Protein AF-A0A1H4AJP0-F1 (afdb_monomer_lite)

InterPro domains:
  IPR001387 Cro/C1-type, helix-turn-helix domain [PF13443] (4-58)
  IPR001387 Cro/C1-type, helix-turn-helix domain [cd00093] (10-58)
  IPR010982 Lambda repressor-like, DNA-binding domain superfamily [G3DSA:1.10.260.40] (1-59)
  IPR010982 Lambda repressor-like, DNA-binding domain superfamily [SSF47413] (2-60)

Secondary structure (DSSP, 8-state):
--HHHHHHHHTT--HHHHHHHHT--HHHHHHHHH-TTS---HHHHHHHHHHTTS-HHHHHHHHSTT--PPP-TT---------------

pLDDT: mean 86.92, std 17.56, range [44.81, 98.06]

Organism: NCBI:txid551991

Foldseek 3Di:
DDLVLVVCVVVVHDLVQLCVQLVHDSVVSVCNNPPPPDDDDLVSQCSSCVSVPHHSVVVVCVSCVPDDDDPDPPDDDDDDDDDDDDDDD

Sequence (89 aa):
MTRLGEYLYSKSINQSEIARKTGYSRARINQLCNNEKTRLEAKELYKIFLAIGVNPGEEFNKLYFDVKLSPDTSKKSDSTKNTEGESLA

Structure (mmCIF, N/CA/C/O backbone):
data_AF-A0A1H4AJP0-F1
#
_entry.id   AF-A0A1H4AJP0-F1
#
loop_
_atom_site.group_PDB
_atom_site.id
_atom_site.type_symbol
_atom_site.label_atom_id
_atom_site.label_alt_id
_atom_site.label_comp_id
_atom_site.label_asym_id
_atom_site.label_entity_id
_atom_site.label_seq_id
_atom_site.pdbx_PDB_ins_code
_atom_site.Cartn_x
_atom_site.Cartn_y
_atom_site.Cartn_z
_atom_site.occupancy
_atom_site.B_iso_or_equiv
_atom_site.auth_seq_id
_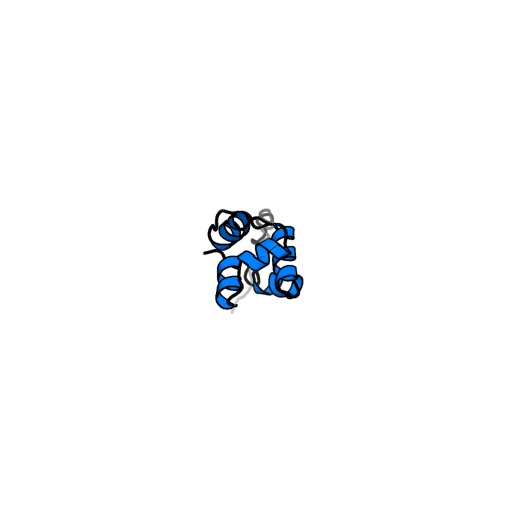atom_site.auth_comp_id
_atom_site.auth_asym_id
_atom_site.auth_atom_id
_atom_site.pdbx_PDB_model_num
ATOM 1 N N . MET A 1 1 ? 4.361 11.703 -7.517 1.00 82.69 1 MET A N 1
ATOM 2 C CA . MET A 1 1 ? 3.451 11.033 -6.549 1.00 82.69 1 MET A CA 1
ATOM 3 C C . MET A 1 1 ? 3.918 9.590 -6.508 1.00 82.69 1 MET A C 1
ATOM 5 O O . MET A 1 1 ? 4.446 9.130 -7.507 1.00 82.69 1 MET A O 1
ATOM 9 N N . THR A 1 2 ? 3.856 8.881 -5.383 1.00 96.19 2 THR A N 1
ATOM 10 C CA . THR A 1 2 ? 4.407 7.515 -5.358 1.00 96.19 2 THR A CA 1
ATOM 11 C C . THR A 1 2 ? 3.493 6.556 -6.118 1.00 96.19 2 THR A C 1
ATOM 13 O O . THR A 1 2 ? 2.293 6.806 -6.232 1.00 96.19 2 THR A O 1
ATOM 16 N N . ARG A 1 3 ? 4.027 5.408 -6.555 1.00 95.00 3 ARG A N 1
ATOM 17 C CA . ARG A 1 3 ? 3.219 4.335 -7.167 1.00 95.00 3 ARG A CA 1
ATOM 18 C C . ARG A 1 3 ? 2.037 3.924 -6.293 1.00 95.00 3 ARG A C 1
ATOM 20 O O . ARG A 1 3 ? 0.935 3.719 -6.788 1.00 95.00 3 ARG A O 1
ATOM 27 N N . LEU A 1 4 ? 2.256 3.836 -4.978 1.00 96.19 4 LEU A N 1
ATOM 28 C CA . LEU A 1 4 ? 1.186 3.565 -4.021 1.00 96.19 4 LEU A CA 1
ATOM 29 C C . LEU A 1 4 ? 0.150 4.696 -4.015 1.00 96.19 4 LEU A C 1
ATOM 31 O O . LEU A 1 4 ? -1.047 4.427 -4.009 1.00 96.19 4 LEU A O 1
ATOM 35 N N . GLY A 1 5 ? 0.596 5.954 -4.032 1.00 96.19 5 GLY A N 1
ATOM 36 C CA . GLY A 1 5 ? -0.293 7.107 -4.126 1.00 96.19 5 GLY A CA 1
ATOM 37 C C . GLY A 1 5 ? -1.179 7.048 -5.369 1.00 96.19 5 GLY A C 1
ATOM 38 O O . GLY A 1 5 ? -2.396 7.160 -5.249 1.00 96.19 5 GLY A O 1
ATOM 39 N N . GLU A 1 6 ? -0.587 6.827 -6.543 1.00 96.19 6 GLU A N 1
ATOM 40 C CA . GLU A 1 6 ? -1.299 6.707 -7.826 1.00 96.19 6 GLU A CA 1
ATOM 41 C C . GLU A 1 6 ? -2.293 5.547 -7.819 1.00 96.19 6 GLU A C 1
ATOM 43 O O . GLU A 1 6 ? -3.453 5.720 -8.199 1.00 96.19 6 GLU A O 1
ATOM 48 N N . TYR A 1 7 ? -1.877 4.394 -7.295 1.00 96.00 7 TYR A N 1
ATOM 49 C CA . TYR A 1 7 ? -2.745 3.237 -7.117 1.00 96.00 7 TYR A CA 1
ATOM 50 C C . TYR A 1 7 ? -3.984 3.582 -6.275 1.00 96.00 7 TYR A C 1
ATOM 52 O O . TYR A 1 7 ? -5.113 3.328 -6.697 1.00 96.00 7 TYR A O 1
ATOM 60 N N . LEU A 1 8 ? -3.799 4.210 -5.110 1.00 95.75 8 LEU A N 1
ATOM 61 C CA . LEU A 1 8 ? -4.908 4.577 -4.225 1.00 95.75 8 LEU A CA 1
ATOM 62 C C . LEU A 1 8 ? -5.807 5.658 -4.838 1.00 95.75 8 LEU A C 1
ATOM 64 O O . LEU A 1 8 ? -7.029 5.579 -4.706 1.00 95.75 8 LEU A O 1
ATOM 68 N N . TYR A 1 9 ? -5.216 6.637 -5.528 1.00 96.00 9 TYR A N 1
ATOM 69 C CA . TYR A 1 9 ? -5.946 7.705 -6.208 1.00 96.00 9 TYR A CA 1
ATOM 70 C C . TYR A 1 9 ? -6.823 7.159 -7.340 1.00 96.00 9 TYR A C 1
ATOM 72 O O . TYR A 1 9 ? -8.015 7.455 -7.381 1.00 96.00 9 TYR A O 1
ATOM 80 N N . SER A 1 10 ? -6.274 6.289 -8.197 1.00 95.38 10 SER A N 1
ATOM 81 C CA . SER A 1 10 ? -7.013 5.675 -9.313 1.00 95.38 10 SER A CA 1
ATOM 82 C C . SER A 1 10 ? -8.240 4.876 -8.856 1.00 95.38 10 SER A C 1
ATOM 84 O O . SER A 1 10 ? -9.237 4.796 -9.568 1.00 95.38 10 SER A O 1
ATOM 86 N N . LYS A 1 11 ? -8.193 4.330 -7.636 1.00 95.00 11 LYS A N 1
ATOM 87 C CA . LYS A 1 11 ? -9.276 3.556 -7.018 1.00 95.00 11 LYS A CA 1
ATOM 88 C C . LYS A 1 11 ? -10.179 4.392 -6.106 1.00 95.00 11 LYS A C 1
ATOM 90 O O . LYS A 1 11 ? -11.035 3.830 -5.431 1.00 95.00 11 LYS A O 1
ATOM 95 N N . SER A 1 12 ? -9.997 5.717 -6.069 1.00 95.94 12 SER A N 1
ATOM 96 C CA . SER A 1 12 ? -10.735 6.645 -5.195 1.00 95.94 12 SER A CA 1
ATOM 97 C C . SER A 1 12 ? -10.719 6.235 -3.714 1.00 95.94 12 SER A C 1
ATOM 99 O O . SER A 1 12 ? -11.691 6.425 -2.982 1.00 95.94 12 SER A O 1
ATOM 101 N N . ILE A 1 13 ? -9.609 5.654 -3.253 1.00 96.25 13 ILE A N 1
ATOM 102 C CA . ILE A 1 13 ? -9.501 5.133 -1.891 1.00 96.25 13 ILE A CA 1
ATOM 103 C C . ILE A 1 13 ? -9.188 6.266 -0.913 1.00 96.25 13 ILE A C 1
ATOM 105 O O . ILE A 1 13 ? -8.228 7.025 -1.069 1.00 96.25 13 ILE A O 1
ATOM 109 N N . ASN A 1 14 ? -9.968 6.340 0.165 1.00 96.00 14 ASN A N 1
ATOM 110 C CA . ASN A 1 14 ? -9.806 7.366 1.182 1.00 96.00 14 ASN A CA 1
ATOM 111 C C . ASN A 1 14 ? -8.644 7.050 2.141 1.00 96.00 14 ASN A C 1
ATOM 113 O O . ASN A 1 14 ? -8.702 6.150 2.978 1.00 96.00 14 ASN A O 1
ATOM 117 N N . GLN A 1 15 ? -7.599 7.870 2.097 1.00 96.44 15 GLN A N 1
ATOM 118 C CA . GLN A 1 15 ? -6.446 7.735 2.987 1.00 96.44 15 GLN A CA 1
ATOM 119 C C . GLN A 1 15 ? -6.777 7.929 4.490 1.00 96.44 15 GLN A C 1
ATOM 121 O O . GLN A 1 15 ? -6.072 7.381 5.337 1.00 96.44 15 GLN A O 1
ATOM 126 N N . SER A 1 16 ? -7.831 8.679 4.853 1.00 97.00 16 SER A N 1
ATOM 127 C CA . SER A 1 16 ? -8.306 8.781 6.250 1.00 97.00 16 SER A CA 1
ATOM 128 C C . SER A 1 16 ? -8.813 7.435 6.764 1.00 97.00 16 SER A C 1
ATOM 130 O O . SER A 1 16 ? -8.602 7.085 7.924 1.00 97.00 16 SER A O 1
ATOM 132 N N . GLU A 1 17 ? -9.480 6.674 5.898 1.00 96.81 17 GLU A N 1
ATOM 133 C CA . GLU A 1 17 ? -9.986 5.349 6.234 1.00 96.81 17 GLU A CA 1
ATOM 134 C C . GLU A 1 17 ? -8.842 4.350 6.412 1.00 96.81 17 GLU A C 1
ATOM 136 O O . GLU A 1 17 ? -8.826 3.605 7.394 1.00 96.81 17 GLU A O 1
ATOM 141 N N . ILE A 1 18 ? -7.847 4.392 5.519 1.00 97.75 18 ILE A N 1
ATOM 142 C CA . ILE A 1 18 ? -6.627 3.586 5.644 1.00 97.75 18 ILE A CA 1
ATOM 143 C C . ILE A 1 18 ? -5.945 3.871 6.982 1.00 97.75 18 ILE A C 1
ATOM 145 O O . ILE A 1 18 ? -5.635 2.934 7.713 1.00 97.75 18 ILE A O 1
ATOM 149 N N . ALA A 1 19 ? -5.741 5.145 7.332 1.00 98.06 19 ALA A N 1
ATOM 150 C CA . ALA A 1 19 ? -5.118 5.537 8.597 1.00 98.06 19 ALA A CA 1
ATOM 151 C C . ALA A 1 19 ? -5.840 4.905 9.804 1.00 98.06 19 ALA A C 1
ATOM 153 O O . ALA A 1 19 ? -5.214 4.240 10.630 1.00 98.06 19 ALA A O 1
ATOM 154 N N . ARG A 1 20 ? -7.177 5.003 9.841 1.00 97.31 20 ARG A N 1
ATOM 155 C CA . ARG A 1 20 ? -8.006 4.418 10.906 1.00 97.31 20 ARG A CA 1
ATOM 156 C C . ARG A 1 20 ? -7.880 2.894 10.994 1.00 97.31 20 ARG A C 1
ATOM 158 O O . ARG A 1 20 ? -7.746 2.365 12.090 1.00 97.31 20 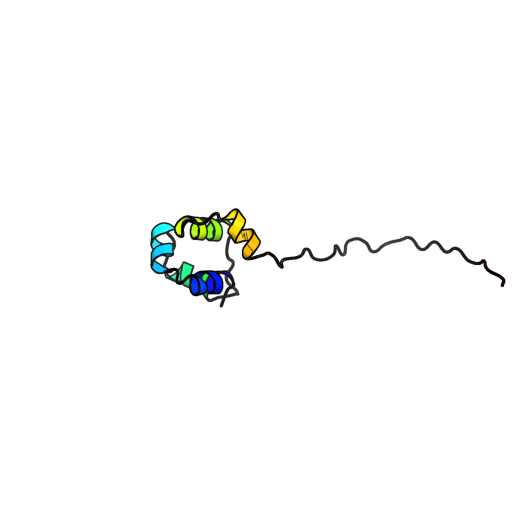ARG A O 1
ATOM 165 N N . LYS A 1 21 ? -7.925 2.187 9.861 1.00 97.75 21 LYS A N 1
ATOM 166 C CA . LYS A 1 21 ? -7.884 0.713 9.816 1.00 97.75 21 LYS A CA 1
ATOM 167 C C . LYS A 1 21 ? -6.493 0.131 10.077 1.00 97.75 21 LYS A C 1
ATOM 169 O O . LYS A 1 21 ? -6.373 -0.964 10.611 1.00 97.75 21 LYS A O 1
ATOM 174 N N . THR A 1 22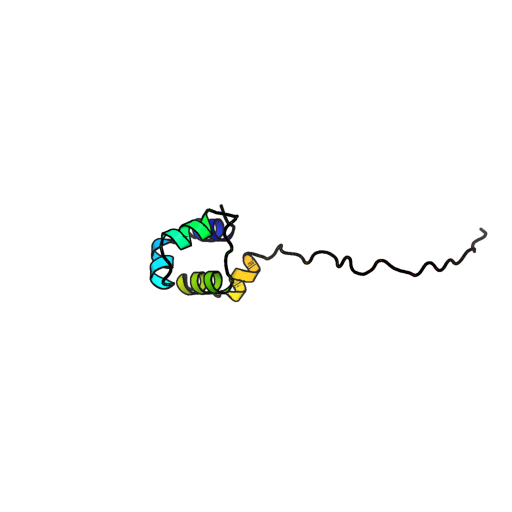 ? -5.442 0.844 9.683 1.00 96.81 22 THR A N 1
ATOM 175 C CA . THR A 1 22 ? -4.051 0.372 9.803 1.00 96.81 22 THR A CA 1
ATOM 176 C C . THR A 1 22 ? -3.379 0.773 11.118 1.00 96.81 22 THR A C 1
ATOM 178 O O . THR A 1 22 ? -2.352 0.189 11.474 1.00 96.81 22 THR A O 1
ATOM 181 N N . GLY A 1 23 ? -3.945 1.756 11.829 1.00 96.56 23 GLY A N 1
ATOM 182 C CA . GLY A 1 23 ? -3.366 2.350 13.035 1.00 96.56 23 GLY A CA 1
ATOM 183 C C . GLY A 1 23 ? -2.244 3.358 12.755 1.00 96.56 23 GLY A C 1
ATOM 184 O O . GLY A 1 23 ? -1.575 3.796 13.686 1.00 96.56 23 GLY A O 1
ATOM 185 N N . TYR A 1 24 ? -2.015 3.726 11.490 1.00 96.62 24 TYR A N 1
ATOM 186 C CA . TYR A 1 24 ? -1.043 4.754 11.116 1.00 96.62 24 TYR A CA 1
ATOM 187 C C . TYR A 1 24 ? -1.660 6.152 11.144 1.00 96.62 24 TYR A C 1
ATOM 189 O O . TYR A 1 24 ? -2.860 6.336 10.945 1.00 96.62 24 TYR A O 1
ATOM 197 N N . SER A 1 25 ? -0.825 7.172 11.340 1.00 97.25 25 SER A N 1
ATOM 198 C CA . SER A 1 25 ? -1.289 8.556 11.275 1.00 97.25 25 SER A CA 1
ATOM 199 C C . SER A 1 25 ? -1.656 8.958 9.842 1.00 97.25 25 SER A C 1
ATOM 201 O O . SER A 1 25 ? -1.059 8.503 8.862 1.00 97.25 25 SER A O 1
ATOM 203 N N . ARG A 1 26 ? -2.603 9.896 9.714 1.00 97.00 26 ARG A N 1
ATOM 204 C CA . ARG A 1 26 ? -2.974 10.509 8.426 1.00 97.00 26 ARG A CA 1
ATOM 205 C C . ARG A 1 26 ? -1.753 11.083 7.699 1.00 97.00 26 ARG A C 1
ATOM 207 O O . ARG A 1 26 ? -1.636 10.933 6.485 1.00 97.00 26 ARG A O 1
ATOM 214 N N . ALA A 1 27 ? -0.845 11.701 8.457 1.00 97.25 27 ALA A N 1
ATOM 215 C CA . ALA A 1 27 ? 0.399 12.268 7.954 1.00 97.25 27 ALA A CA 1
ATOM 216 C C . ALA A 1 27 ? 1.339 11.192 7.390 1.00 97.25 27 ALA A C 1
ATOM 218 O O . ALA A 1 27 ? 1.890 11.390 6.309 1.00 97.25 27 ALA A O 1
ATOM 219 N N . ARG A 1 28 ? 1.472 10.034 8.059 1.00 97.12 28 ARG A N 1
ATOM 220 C CA . ARG A 1 28 ? 2.289 8.916 7.562 1.00 97.12 28 ARG A CA 1
ATOM 221 C C . ARG A 1 28 ? 1.753 8.381 6.236 1.00 97.12 28 ARG A C 1
ATOM 223 O O . ARG A 1 28 ? 2.521 8.264 5.288 1.00 97.12 28 ARG A O 1
ATOM 230 N N . ILE A 1 29 ? 0.443 8.136 6.134 1.00 97.31 29 ILE A N 1
ATOM 231 C CA . ILE A 1 29 ? -0.179 7.692 4.873 1.00 97.31 29 ILE A CA 1
ATOM 232 C C . ILE A 1 29 ? 0.043 8.727 3.761 1.00 97.31 29 ILE A C 1
ATOM 234 O O . ILE A 1 29 ? 0.402 8.364 2.643 1.00 97.31 29 ILE A O 1
ATOM 238 N N . ASN A 1 30 ? -0.096 10.018 4.075 1.00 96.75 30 ASN A N 1
ATOM 239 C CA . ASN A 1 30 ? 0.155 11.091 3.116 1.00 96.75 30 ASN A CA 1
ATOM 240 C C . ASN A 1 30 ? 1.616 11.115 2.628 1.00 96.75 30 ASN A C 1
ATOM 242 O O . ASN A 1 30 ? 1.854 11.249 1.431 1.00 96.75 30 ASN A O 1
ATOM 246 N N . GLN A 1 31 ? 2.593 10.940 3.527 1.00 97.38 31 GLN A N 1
ATOM 247 C CA . GLN A 1 31 ? 4.011 10.840 3.160 1.00 97.38 31 GLN A CA 1
ATOM 248 C C . GLN A 1 31 ? 4.273 9.653 2.229 1.00 97.38 31 GLN A C 1
ATOM 250 O O . GLN A 1 31 ? 4.926 9.826 1.203 1.00 97.38 31 GLN A O 1
ATOM 255 N N . LEU A 1 32 ? 3.715 8.479 2.544 1.00 96.88 32 LEU A N 1
ATOM 256 C CA . LEU A 1 32 ? 3.843 7.278 1.712 1.00 96.88 32 LEU A CA 1
ATOM 257 C C . LEU A 1 32 ? 3.245 7.460 0.308 1.00 96.88 32 LEU A C 1
ATOM 259 O O . LEU A 1 32 ? 3.745 6.864 -0.641 1.00 96.88 32 LEU A O 1
ATOM 263 N N . CYS A 1 33 ? 2.199 8.278 0.159 1.00 96.50 33 CYS A N 1
ATOM 264 C CA . CYS A 1 33 ? 1.548 8.533 -1.131 1.00 96.50 33 CYS A CA 1
ATOM 265 C C . CYS A 1 33 ? 2.231 9.634 -1.954 1.00 96.50 33 CYS A C 1
ATOM 267 O O . CYS A 1 33 ? 2.214 9.579 -3.179 1.00 96.50 33 CYS A O 1
ATOM 269 N N . ASN A 1 34 ? 2.813 10.647 -1.306 1.00 96.94 34 ASN A N 1
ATOM 270 C CA . ASN A 1 34 ? 3.236 11.876 -1.986 1.00 96.94 34 ASN A CA 1
ATOM 271 C C . ASN A 1 34 ? 4.750 12.105 -2.025 1.00 96.94 34 ASN A C 1
ATOM 273 O O . ASN A 1 34 ? 5.204 12.923 -2.820 1.00 96.94 34 ASN A O 1
ATOM 277 N N . ASN A 1 35 ? 5.541 11.400 -1.214 1.00 96.25 35 ASN A N 1
ATOM 278 C CA . ASN A 1 35 ? 6.986 11.605 -1.148 1.00 96.25 35 ASN A CA 1
ATOM 279 C C . ASN A 1 35 ? 7.755 10.355 -1.595 1.00 96.25 35 ASN A C 1
ATOM 281 O O . ASN A 1 35 ? 7.924 9.415 -0.821 1.00 96.25 35 ASN A O 1
ATOM 285 N N . GLU A 1 36 ? 8.295 10.395 -2.814 1.00 92.56 36 GLU A N 1
ATOM 286 C CA . GLU A 1 36 ? 9.082 9.315 -3.435 1.00 92.56 36 GLU A CA 1
ATOM 287 C C . GLU A 1 36 ? 10.381 8.978 -2.693 1.00 92.56 36 GLU A C 1
ATOM 289 O O . GLU A 1 36 ? 10.888 7.867 -2.818 1.00 92.56 36 GLU A O 1
ATOM 294 N N . LYS A 1 37 ? 10.904 9.894 -1.866 1.00 94.31 37 LYS A N 1
ATOM 295 C CA . LYS A 1 37 ? 12.073 9.624 -1.014 1.00 94.31 37 LYS A CA 1
ATOM 296 C C . LYS A 1 37 ? 11.711 8.849 0.256 1.00 94.31 37 LYS A C 1
ATOM 298 O O . LYS A 1 37 ? 12.603 8.400 0.975 1.00 94.31 37 LYS A O 1
ATOM 303 N N . THR A 1 38 ? 10.422 8.715 0.570 1.00 95.12 38 THR A N 1
ATOM 304 C CA . THR A 1 38 ? 9.972 7.973 1.750 1.00 95.12 38 THR A CA 1
ATOM 305 C C . THR A 1 38 ? 10.083 6.482 1.485 1.00 95.12 38 THR A C 1
ATOM 307 O O . THR A 1 38 ? 9.539 5.970 0.511 1.00 95.12 38 THR A O 1
ATOM 310 N N . ARG A 1 39 ? 10.739 5.763 2.396 1.00 94.31 39 ARG A N 1
ATOM 311 C CA . ARG A 1 39 ? 10.742 4.301 2.366 1.00 94.31 39 ARG A CA 1
ATOM 312 C C . ARG A 1 39 ? 9.367 3.775 2.762 1.00 94.31 39 ARG A C 1
ATOM 314 O O . ARG A 1 39 ? 8.888 4.050 3.865 1.00 94.31 39 ARG A O 1
ATOM 321 N N . LEU A 1 40 ? 8.768 3.030 1.842 1.00 95.00 40 LEU A N 1
ATOM 322 C CA . LEU A 1 40 ? 7.573 2.233 2.065 1.00 95.00 40 LEU A CA 1
ATOM 323 C C . LEU A 1 40 ? 8.005 0.838 2.514 1.00 95.00 40 LEU A C 1
ATOM 325 O O . LEU A 1 40 ? 8.630 0.105 1.748 1.00 95.00 40 LEU A O 1
ATOM 329 N N . GLU A 1 41 ? 7.695 0.475 3.755 1.00 95.12 41 GLU A N 1
ATOM 330 C CA . GLU A 1 41 ? 8.016 -0.855 4.263 1.00 95.12 41 GLU A CA 1
ATOM 331 C C . GLU A 1 41 ? 7.008 -1.897 3.771 1.00 95.12 41 GLU A C 1
ATOM 333 O O . GLU A 1 41 ? 5.807 -1.633 3.678 1.00 95.12 41 GLU A O 1
ATOM 338 N N . ALA A 1 42 ? 7.473 -3.130 3.543 1.00 95.31 42 ALA A N 1
ATOM 339 C CA . ALA A 1 42 ? 6.610 -4.231 3.113 1.00 95.31 42 ALA A CA 1
ATOM 340 C C . ALA A 1 42 ? 5.442 -4.469 4.088 1.00 95.31 42 ALA A C 1
ATOM 342 O O . ALA A 1 42 ? 4.313 -4.695 3.664 1.00 95.31 42 ALA A O 1
ATOM 343 N N . LYS A 1 43 ? 5.686 -4.350 5.400 1.00 96.06 43 LYS A N 1
ATOM 344 C CA . LYS A 1 43 ? 4.654 -4.508 6.437 1.00 96.06 43 LYS A CA 1
ATOM 345 C C . LYS A 1 43 ? 3.602 -3.397 6.393 1.00 96.06 43 LYS A C 1
ATOM 347 O O . LYS A 1 43 ? 2.423 -3.671 6.617 1.00 96.06 43 LYS A O 1
ATOM 352 N N . GLU A 1 44 ? 4.015 -2.160 6.116 1.00 95.44 44 GLU A N 1
ATOM 353 C CA . GLU A 1 44 ? 3.092 -1.032 5.946 1.00 95.44 44 GLU A CA 1
ATOM 354 C C . GLU A 1 44 ? 2.222 -1.246 4.712 1.00 95.44 44 GLU A C 1
ATOM 356 O O . GLU A 1 44 ? 0.997 -1.200 4.814 1.00 95.44 44 GLU A O 1
ATOM 361 N N . LEU A 1 45 ? 2.848 -1.564 3.577 1.00 96.81 45 LEU A N 1
ATOM 362 C CA . LEU A 1 45 ? 2.152 -1.855 2.328 1.00 96.81 45 LEU A CA 1
ATOM 363 C C . LEU A 1 45 ? 1.138 -2.992 2.501 1.00 96.81 45 LEU A C 1
ATOM 365 O O . LEU A 1 45 ? -0.021 -2.860 2.109 1.00 96.81 45 LEU A O 1
ATOM 369 N N . TYR A 1 46 ? 1.545 -4.071 3.170 1.00 97.69 46 TYR A N 1
ATOM 370 C CA . TYR A 1 46 ? 0.685 -5.219 3.435 1.00 97.69 46 TYR A CA 1
ATOM 371 C C . TYR A 1 46 ? -0.563 -4.829 4.238 1.00 97.69 46 TYR A C 1
ATOM 373 O O . TYR A 1 46 ? -1.683 -5.167 3.859 1.00 97.69 46 TYR A O 1
ATOM 381 N N . LYS A 1 47 ? -0.398 -4.062 5.324 1.00 97.81 47 LYS A N 1
ATOM 382 C CA . LYS A 1 47 ? -1.528 -3.574 6.131 1.00 97.81 47 LYS A CA 1
ATOM 383 C C . LYS A 1 47 ? -2.446 -2.639 5.351 1.00 97.81 47 LYS A C 1
ATOM 385 O O . LYS A 1 47 ? -3.657 -2.699 5.540 1.00 97.81 47 LYS A O 1
ATOM 390 N N . ILE A 1 48 ? -1.886 -1.778 4.503 1.00 97.56 48 ILE A N 1
ATOM 391 C CA . ILE A 1 48 ? -2.669 -0.873 3.656 1.00 97.56 48 ILE A CA 1
ATOM 392 C C . ILE A 1 48 ? -3.565 -1.684 2.717 1.00 97.56 48 ILE A C 1
ATOM 394 O O . ILE A 1 48 ? -4.758 -1.399 2.634 1.00 97.56 48 ILE A O 1
ATOM 398 N N . PHE A 1 49 ? -3.032 -2.728 2.079 1.00 97.75 49 PHE A N 1
ATOM 399 C CA . PHE A 1 49 ? -3.820 -3.613 1.221 1.00 97.75 49 PHE A CA 1
ATOM 400 C C . PHE A 1 49 ? -4.902 -4.383 1.985 1.00 97.75 49 PHE A C 1
ATOM 402 O O . PHE A 1 49 ? -6.058 -4.396 1.560 1.00 97.75 49 PHE A O 1
ATOM 409 N N . LEU A 1 50 ? -4.589 -4.909 3.171 1.00 97.88 50 LEU A N 1
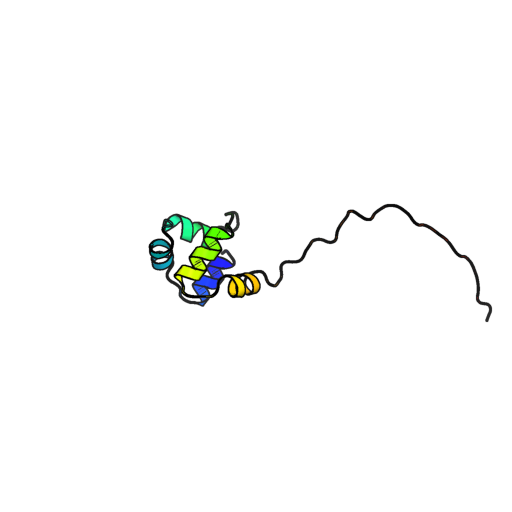ATOM 410 C CA . LEU A 1 50 ? -5.610 -5.510 4.033 1.00 97.88 50 LEU A CA 1
ATOM 411 C C . LEU A 1 50 ? -6.720 -4.514 4.410 1.00 97.88 50 LEU A C 1
ATOM 413 O O . LEU A 1 50 ? -7.897 -4.865 4.392 1.00 97.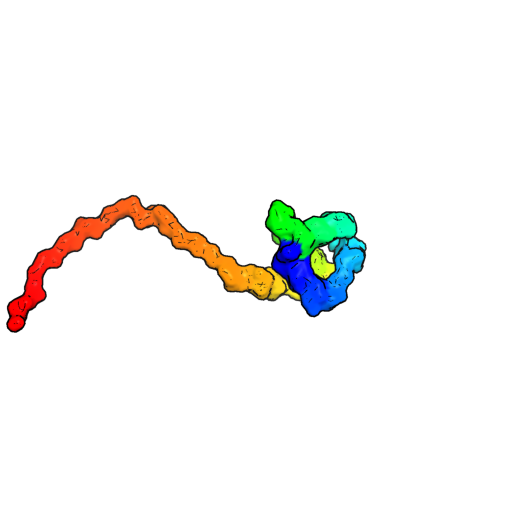88 50 LEU A O 1
ATOM 417 N N . ALA A 1 51 ? -6.373 -3.261 4.720 1.00 97.62 51 ALA A N 1
ATOM 418 C CA . ALA A 1 51 ? -7.341 -2.237 5.119 1.00 97.62 51 ALA A CA 1
ATOM 419 C C . ALA A 1 51 ? -8.351 -1.888 4.012 1.00 97.62 51 ALA A C 1
ATOM 421 O O . ALA A 1 51 ? -9.493 -1.517 4.307 1.00 97.62 51 ALA A O 1
ATOM 422 N N . ILE A 1 52 ? -7.947 -2.017 2.750 1.00 96.56 52 ILE A N 1
ATOM 423 C CA . ILE A 1 52 ? -8.811 -1.765 1.589 1.00 96.56 52 ILE A CA 1
ATOM 424 C C . ILE A 1 52 ? -9.482 -3.048 1.072 1.00 96.56 52 ILE A C 1
ATOM 426 O O . ILE A 1 52 ? -10.211 -2.990 0.089 1.00 96.56 52 ILE A O 1
ATOM 430 N N . GLY A 1 53 ? -9.260 -4.190 1.735 1.00 96.81 53 GLY A N 1
ATOM 431 C CA . GLY A 1 53 ? -9.928 -5.456 1.431 1.00 96.81 53 GLY A CA 1
ATOM 432 C C . GLY A 1 53 ? -9.409 -6.168 0.182 1.00 96.81 53 GLY A C 1
ATOM 433 O O . GLY A 1 53 ? -10.176 -6.873 -0.466 1.00 96.81 53 GLY A O 1
ATOM 434 N N . VAL A 1 54 ? -8.133 -5.989 -0.174 1.00 96.94 54 VAL A N 1
ATOM 435 C CA . VAL A 1 54 ? -7.513 -6.661 -1.331 1.00 96.94 54 VAL A CA 1
ATOM 436 C C . VAL A 1 54 ? -6.409 -7.619 -0.894 1.00 96.94 54 VAL A C 1
ATOM 438 O O . VAL A 1 54 ? -5.807 -7.438 0.166 1.00 96.94 54 VAL A O 1
ATOM 441 N N . ASN A 1 55 ? -6.122 -8.626 -1.724 1.00 97.69 55 ASN A N 1
ATOM 442 C CA . ASN A 1 55 ? -5.033 -9.568 -1.483 1.00 97.69 55 ASN A CA 1
ATOM 443 C C . ASN A 1 55 ? -3.673 -8.853 -1.623 1.00 97.69 55 ASN A C 1
ATOM 445 O O . ASN A 1 55 ? -3.316 -8.440 -2.731 1.00 97.69 55 ASN A O 1
ATOM 449 N N . PRO A 1 56 ? -2.876 -8.730 -0.546 1.00 97.12 56 PRO A N 1
ATOM 450 C CA . PRO A 1 56 ? -1.622 -7.991 -0.609 1.00 97.12 56 PRO A CA 1
ATOM 451 C C . PRO A 1 56 ? -0.583 -8.606 -1.549 1.00 97.12 56 PRO A C 1
ATOM 453 O O . PRO 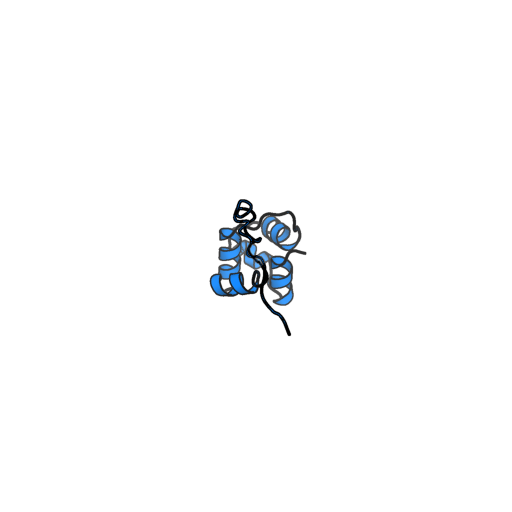A 1 56 ? 0.193 -7.865 -2.142 1.00 97.12 56 PRO A O 1
ATOM 456 N N . GLY A 1 57 ? -0.549 -9.936 -1.689 1.00 95.75 57 GLY A N 1
ATOM 457 C CA . GLY A 1 57 ? 0.431 -10.619 -2.539 1.00 95.75 57 GLY A CA 1
ATOM 458 C C . GLY A 1 57 ? 0.180 -10.369 -4.025 1.00 95.75 57 GLY A C 1
ATOM 459 O O . GLY A 1 57 ? 1.107 -10.081 -4.780 1.00 95.75 57 GLY A O 1
ATOM 460 N N . GLU A 1 58 ? -1.086 -10.408 -4.437 1.00 96.25 58 GLU A N 1
ATOM 461 C CA . GLU A 1 58 ? -1.477 -10.097 -5.814 1.00 96.25 58 GLU A CA 1
ATOM 462 C C . GLU A 1 58 ? -1.213 -8.629 -6.153 1.00 96.25 58 GLU A C 1
ATOM 464 O O . GLU A 1 58 ? -0.638 -8.328 -7.199 1.00 96.25 58 GLU A O 1
ATOM 469 N N . GLU A 1 59 ? -1.590 -7.708 -5.263 1.00 95.62 59 GLU A N 1
ATOM 470 C CA . GLU A 1 59 ? -1.388 -6.277 -5.499 1.00 95.62 59 GLU A CA 1
ATOM 471 C C . GLU A 1 59 ? 0.086 -5.870 -5.430 1.00 95.62 59 GLU A C 1
ATOM 473 O O . GLU A 1 59 ? 0.510 -5.000 -6.187 1.00 95.62 59 GLU A O 1
ATOM 478 N N . PHE A 1 60 ? 0.898 -6.532 -4.601 1.00 95.38 60 PHE A N 1
ATOM 479 C CA . PHE A 1 60 ? 2.348 -6.340 -4.594 1.00 95.38 60 PHE A CA 1
ATOM 480 C C . PHE A 1 60 ? 2.955 -6.632 -5.971 1.00 95.38 60 PHE A C 1
ATOM 482 O O . PHE A 1 60 ? 3.684 -5.799 -6.513 1.00 95.38 60 PHE A O 1
ATOM 489 N N . ASN A 1 61 ? 2.597 -7.772 -6.571 1.00 94.62 61 ASN A N 1
ATOM 490 C CA . ASN A 1 61 ? 3.085 -8.151 -7.897 1.00 94.62 61 ASN A CA 1
ATOM 491 C C . ASN A 1 61 ? 2.614 -7.176 -8.983 1.00 94.62 61 ASN A C 1
ATOM 493 O O . ASN A 1 61 ? 3.383 -6.853 -9.882 1.00 94.62 61 ASN A O 1
ATOM 497 N N . LYS A 1 62 ? 1.383 -6.658 -8.886 1.00 94.50 62 LYS A N 1
ATOM 498 C CA . LYS A 1 62 ? 0.869 -5.637 -9.816 1.00 94.50 62 LYS A CA 1
ATOM 499 C C . LYS A 1 62 ? 1.577 -4.290 -9.660 1.00 94.50 62 LYS A C 1
ATOM 501 O O . LYS A 1 62 ? 1.790 -3.608 -10.653 1.00 94.50 62 LYS A O 1
ATOM 506 N N . LEU A 1 63 ? 1.945 -3.892 -8.440 1.00 94.19 63 LEU A N 1
ATOM 507 C CA . LEU A 1 63 ? 2.580 -2.595 -8.171 1.00 94.19 63 LEU A CA 1
ATOM 508 C C . LEU A 1 63 ? 4.064 -2.554 -8.591 1.00 94.19 63 LEU A C 1
ATOM 510 O O . LEU A 1 63 ? 4.594 -1.484 -8.913 1.00 94.19 63 LEU A O 1
ATOM 514 N N . TYR A 1 64 ? 4.727 -3.714 -8.592 1.00 93.94 64 TYR A N 1
ATOM 515 C CA . TYR A 1 64 ? 6.166 -3.865 -8.842 1.00 93.94 64 TYR A CA 1
ATOM 516 C C . TYR A 1 64 ? 6.498 -4.815 -10.006 1.00 93.94 64 TYR A C 1
ATOM 518 O O . TYR A 1 64 ? 7.593 -5.372 -10.054 1.00 93.94 64 TYR A O 1
ATOM 526 N N . PHE A 1 65 ? 5.575 -4.995 -10.955 1.00 93.75 65 PHE A N 1
ATOM 527 C CA . PHE A 1 65 ? 5.707 -5.946 -12.071 1.00 93.75 65 PHE A CA 1
ATOM 528 C C . PHE A 1 65 ? 6.919 -5.697 -12.988 1.00 93.75 65 PHE A C 1
ATOM 530 O O . PHE A 1 65 ? 7.376 -6.600 -13.685 1.00 93.75 65 PHE A O 1
ATOM 537 N N . ASP A 1 66 ? 7.418 -4.466 -13.023 1.00 94.38 66 ASP A N 1
ATOM 538 C CA . ASP A 1 66 ? 8.512 -3.999 -13.873 1.00 94.38 66 ASP A CA 1
ATOM 539 C C . ASP A 1 66 ? 9.873 -3.992 -13.161 1.00 94.38 66 ASP A C 1
ATOM 541 O O . ASP A 1 66 ? 10.893 -3.681 -13.782 1.00 94.38 66 ASP A O 1
ATOM 545 N N . VAL A 1 67 ? 9.914 -4.341 -11.871 1.00 93.50 67 VAL A N 1
ATOM 546 C CA . VAL A 1 67 ? 11.161 -4.422 -11.108 1.00 93.50 67 VAL A CA 1
ATOM 547 C C . VAL A 1 67 ? 11.973 -5.618 -11.600 1.00 93.50 67 VAL A C 1
ATOM 549 O O . VAL A 1 67 ? 11.520 -6.760 -11.570 1.00 93.50 67 VAL A O 1
ATOM 552 N N . LYS A 1 68 ? 13.204 -5.352 -12.042 1.00 92.62 68 LYS A N 1
ATOM 553 C CA . LYS A 1 68 ? 14.148 -6.367 -12.520 1.00 92.62 68 LYS A CA 1
ATOM 554 C C . LYS A 1 68 ? 15.378 -6.403 -11.629 1.00 92.62 68 LYS A C 1
ATOM 556 O O . LYS A 1 68 ? 15.804 -5.380 -11.098 1.00 92.62 68 LYS A O 1
ATOM 561 N N . LEU A 1 69 ? 15.964 -7.588 -11.502 1.00 91.69 69 LEU A N 1
ATOM 562 C CA . LEU A 1 69 ? 17.283 -7.739 -10.901 1.00 91.69 69 LEU A CA 1
ATOM 563 C C . LEU A 1 69 ? 18.321 -7.071 -11.807 1.00 91.69 69 LEU A C 1
ATOM 565 O O . LEU A 1 69 ? 18.273 -7.225 -13.031 1.00 91.69 69 LEU A O 1
ATOM 569 N N . SER A 1 70 ? 19.262 -6.346 -11.210 1.00 86.50 70 SER A N 1
ATOM 570 C CA . SER A 1 70 ? 20.439 -5.887 -11.941 1.00 86.50 70 SER A CA 1
ATOM 571 C C . SER A 1 70 ? 21.243 -7.104 -12.406 1.00 86.50 70 SER A C 1
ATOM 573 O O . SER A 1 70 ? 21.371 -8.062 -11.638 1.00 86.50 70 SER A O 1
ATOM 575 N N . PRO A 1 71 ? 21.783 -7.093 -13.638 1.00 82.00 71 PRO A N 1
ATOM 576 C CA . PRO A 1 71 ? 22.664 -8.157 -14.086 1.00 82.00 71 PRO A CA 1
ATOM 577 C C . PRO A 1 71 ? 23.856 -8.254 -13.133 1.00 82.00 71 PRO A C 1
ATOM 579 O O . PRO A 1 71 ? 24.458 -7.247 -12.756 1.00 82.00 71 PRO A O 1
ATOM 582 N N . ASP A 1 72 ? 24.147 -9.481 -12.724 1.00 69.62 72 ASP A N 1
ATOM 583 C CA . ASP A 1 72 ? 25.178 -9.809 -11.754 1.00 69.62 72 ASP A CA 1
ATOM 584 C C . ASP A 1 72 ? 26.558 -9.412 -12.309 1.00 69.62 72 ASP A C 1
ATOM 586 O O . ASP A 1 72 ? 27.056 -9.999 -13.271 1.00 69.62 72 ASP A O 1
ATOM 590 N N . THR A 1 73 ? 27.178 -8.375 -11.743 1.00 65.00 73 THR A N 1
ATOM 591 C CA . THR A 1 73 ? 28.507 -7.896 -12.160 1.00 65.00 73 THR A CA 1
ATOM 592 C C . THR A 1 73 ? 29.648 -8.781 -11.640 1.00 65.00 73 THR A C 1
ATOM 594 O O . THR A 1 73 ? 30.815 -8.459 -11.861 1.00 65.00 73 THR A O 1
ATOM 597 N N . SER A 1 74 ? 29.344 -9.917 -11.001 1.00 63.94 74 SER A N 1
ATOM 598 C CA . SER A 1 74 ? 30.323 -10.833 -10.396 1.00 63.94 74 SER A CA 1
ATOM 599 C C . SER A 1 74 ? 30.974 -11.852 -11.353 1.00 63.94 74 SER A C 1
ATOM 601 O O . SER A 1 74 ? 31.805 -12.644 -10.915 1.00 63.94 74 SER A O 1
ATOM 603 N N . LYS A 1 75 ? 30.701 -11.816 -12.670 1.00 57.16 75 LYS A N 1
ATOM 604 C CA . LYS A 1 75 ? 31.437 -12.611 -13.681 1.00 57.16 75 LYS A CA 1
ATOM 605 C C . LYS A 1 75 ? 32.280 -11.736 -14.620 1.00 57.16 75 LYS A C 1
ATOM 607 O O . LYS A 1 75 ? 31.938 -11.543 -15.783 1.00 57.16 75 LYS A O 1
ATOM 612 N N . LYS A 1 76 ? 33.420 -11.241 -14.131 1.00 55.97 76 LYS A N 1
ATOM 613 C CA . LYS A 1 76 ? 34.563 -10.824 -14.966 1.00 55.97 76 LYS A CA 1
ATOM 614 C C . LYS A 1 76 ? 35.854 -11.432 -14.413 1.00 55.97 76 LYS A C 1
ATOM 616 O O . LYS A 1 76 ? 36.527 -10.801 -13.610 1.00 55.97 76 LYS A O 1
ATOM 621 N N . SER A 1 77 ? 36.173 -12.638 -14.875 1.00 50.50 77 SER A N 1
ATOM 622 C CA . SER A 1 77 ? 37.540 -13.163 -15.011 1.00 50.50 77 SER A CA 1
ATOM 623 C C . SER A 1 77 ? 37.484 -14.533 -15.700 1.00 50.50 77 SER A C 1
ATOM 625 O O . SER A 1 77 ? 36.900 -15.477 -15.173 1.00 50.50 77 SER A O 1
ATOM 627 N N . ASP A 1 78 ? 38.103 -14.582 -16.877 1.00 50.00 78 ASP A N 1
ATOM 628 C CA . ASP A 1 78 ? 38.752 -15.732 -17.510 1.00 50.00 78 ASP A CA 1
ATOM 629 C C . ASP A 1 78 ? 37.916 -16.879 -18.102 1.00 50.00 78 ASP A C 1
ATOM 631 O O . ASP A 1 78 ? 37.574 -17.878 -17.476 1.00 50.00 78 ASP A O 1
ATOM 635 N N . SER A 1 79 ? 37.761 -16.816 -19.425 1.00 49.81 79 SER A N 1
ATOM 636 C CA . SER A 1 79 ? 38.484 -17.760 -20.290 1.00 49.81 79 SER A CA 1
ATOM 637 C C . SER A 1 79 ? 38.544 -17.236 -21.724 1.00 49.81 79 SER A C 1
ATOM 639 O O . SER A 1 79 ? 37.685 -17.492 -22.562 1.00 49.81 79 SER A O 1
ATOM 641 N N . THR A 1 80 ? 39.635 -16.534 -22.018 1.00 49.16 80 THR A N 1
ATOM 642 C CA . THR A 1 80 ? 40.249 -16.589 -23.342 1.00 49.16 80 THR A CA 1
ATOM 643 C C . THR A 1 80 ? 40.672 -18.037 -23.590 1.00 49.16 80 THR A C 1
ATOM 645 O O . THR A 1 80 ? 41.601 -18.521 -22.946 1.00 49.16 80 THR A O 1
ATOM 648 N N . LYS A 1 81 ? 40.009 -18.735 -24.516 1.00 50.38 81 LYS A N 1
ATOM 649 C CA . LYS A 1 81 ? 40.648 -19.780 -25.323 1.00 50.38 81 LYS A CA 1
ATOM 650 C C . LYS A 1 81 ? 40.200 -19.656 -26.772 1.00 50.38 81 LYS A C 1
ATOM 652 O O . LYS A 1 81 ? 39.089 -19.998 -27.155 1.00 50.38 81 LYS A O 1
ATOM 657 N N . ASN A 1 82 ? 41.143 -19.122 -27.522 1.00 47.50 82 ASN A N 1
ATOM 658 C CA . ASN A 1 82 ? 41.361 -19.169 -28.953 1.00 47.50 82 ASN A CA 1
ATOM 659 C C . ASN A 1 82 ? 41.007 -20.548 -29.534 1.00 47.50 82 ASN A C 1
ATOM 661 O O . ASN A 1 82 ? 41.371 -21.576 -28.959 1.00 47.50 82 ASN A O 1
ATOM 665 N N . THR A 1 83 ? 40.429 -20.578 -30.731 1.00 48.38 83 THR A N 1
ATOM 666 C CA . THR A 1 83 ? 40.811 -21.583 -31.730 1.00 48.38 83 THR A CA 1
ATOM 667 C C . THR A 1 83 ? 40.750 -20.926 -33.102 1.00 48.38 83 THR A C 1
ATOM 669 O O . THR A 1 83 ? 39.714 -20.422 -33.528 1.00 48.38 83 THR A O 1
ATOM 672 N N . GLU A 1 84 ? 41.926 -20.839 -33.709 1.00 48.69 84 GLU A N 1
ATOM 673 C CA . GLU A 1 84 ? 42.177 -20.396 -35.070 1.00 48.69 84 GLU A CA 1
ATOM 674 C C . GLU A 1 84 ? 41.605 -21.409 -36.073 1.00 48.69 84 GLU A C 1
ATOM 676 O O . GLU A 1 84 ? 41.606 -22.604 -35.800 1.00 48.69 84 GLU A O 1
ATOM 681 N N . GLY A 1 85 ? 41.199 -20.901 -37.241 1.00 44.81 85 GLY A N 1
ATOM 682 C CA . GLY A 1 85 ? 41.384 -21.558 -38.539 1.00 44.81 85 GLY A CA 1
ATOM 683 C C . GLY A 1 85 ? 40.530 -22.782 -38.869 1.00 44.81 85 GLY A C 1
ATOM 684 O O . GLY A 1 85 ? 40.851 -23.881 -38.453 1.00 44.81 85 GLY A O 1
ATOM 685 N N . GLU A 1 86 ? 39.540 -22.595 -39.747 1.00 46.25 86 GLU A N 1
ATOM 686 C CA . GLU A 1 86 ? 39.334 -23.403 -40.965 1.00 46.25 86 GLU A CA 1
ATOM 687 C C . GLU A 1 86 ? 38.092 -22.897 -41.721 1.00 46.25 86 GLU A C 1
ATOM 689 O O . GLU A 1 86 ? 36.984 -22.939 -41.200 1.00 46.25 86 GLU A O 1
ATOM 694 N N . SER A 1 87 ? 38.279 -22.403 -42.950 1.00 48.12 87 SER A N 1
ATOM 695 C CA . SER A 1 87 ? 37.489 -22.830 -44.117 1.00 48.12 87 SER A CA 1
ATOM 696 C C . SER A 1 87 ? 38.051 -22.170 -45.379 1.00 48.12 87 SER A C 1
ATOM 698 O O . SER A 1 87 ? 37.839 -20.984 -45.626 1.00 48.12 87 SER A O 1
ATOM 700 N N . LEU A 1 88 ? 38.756 -22.969 -46.185 1.00 57.00 88 LEU A N 1
ATOM 701 C CA . LEU A 1 88 ? 38.815 -22.779 -47.633 1.00 57.00 88 LEU A CA 1
ATOM 702 C C . LEU A 1 88 ? 37.394 -22.918 -48.201 1.00 57.00 88 LEU A C 1
ATOM 704 O O . LEU A 1 88 ? 36.705 -23.878 -47.854 1.00 57.00 88 LEU A O 1
ATOM 708 N N . ALA A 1 89 ? 37.006 -22.011 -49.094 1.00 51.12 89 ALA A N 1
ATOM 709 C CA . ALA A 1 89 ? 36.196 -22.272 -50.287 1.00 51.12 89 ALA A CA 1
ATOM 710 C C . ALA A 1 89 ? 36.275 -21.048 -51.207 1.00 51.12 89 ALA A C 1
ATOM 712 O O . ALA A 1 89 ? 36.022 -19.929 -50.707 1.00 51.12 89 ALA A O 1
#

Radius of gyration: 23.2 Å; chains: 1; bounding box: 53×36×63 Å